Protein AF-A0A2S2PAU2-F1 (afdb_monomer)

Mean predicted aligned error: 10.64 Å

Solvent-accessible surface area (backbone atoms only — not comparable to full-atom values): 7395 Å² total; per-residue (Å²): 113,56,70,79,64,70,45,47,56,55,54,67,67,60,54,50,51,54,51,52,52,52,50,51,52,50,56,54,50,61,76,47,59,89,50,85,44,72,70,48,53,50,52,52,54,53,52,57,58,50,56,79,51,61,80,65,50,59,31,93,59,29,71,77,73,48,85,53,64,68,59,44,52,42,53,50,36,42,70,38,91,85,48,79,45,75,89,88,74,75,67,63,69,61,51,55,55,49,52,52,52,50,53,52,51,51,54,50,50,54,51,52,53,49,52,52,52,51,55,56,55,65,72,77,110

pLDDT: mean 83.62, std 8.56, range [53.59, 95.0]

Sequence (125 aa):
FWRKARIPTKTEQKCVTKLEELYQEWRNLQKSEYRKSATQMEKNTQFVSKLDDLFDVSNANALDLMSNEEDRAFLIAQRQKGRTGSLLGIDQKTYKKEKTIEDRKQATNKRKDRARKEFEASRFT

Radius of gyration: 23.52 Å; Cα contacts (8 Å, |Δi|>4): 57; chains: 1; bounding box: 42×30×81 Å

Foldseek 3Di:
DCVLLVFAFDDPVVLVVLVVVLVVLVVVLVVCVVPPDPVSVVSVVVSVVVVLCSPVRGDPCRLVPDPDPVSNVLSVCCPDPPRNHDDPDGPPVVVVVVVVVVVVVVVVVVVVVVVVVVVVVVVVD

Structure (mmCIF, N/CA/C/O backbone):
data_AF-A0A2S2PAU2-F1
#
_entry.id   AF-A0A2S2PAU2-F1
#
loop_
_atom_site.group_PDB
_atom_site.id
_atom_site.type_symbol
_atom_site.label_atom_id
_atom_site.label_alt_id
_atom_site.label_comp_id
_atom_site.label_asym_id
_atom_site.label_entity_id
_atom_site.label_seq_id
_atom_site.pdbx_PDB_ins_code
_atom_site.Cartn_x
_atom_site.Cartn_y
_atom_site.Cartn_z
_atom_site.occupancy
_atom_site.B_iso_or_equiv
_atom_site.auth_seq_id
_atom_site.auth_comp_id
_atom_site.auth_asym_id
_atom_site.auth_atom_id
_atom_site.pdbx_PDB_model_num
ATOM 1 N N . PHE A 1 1 ? 2.699 7.581 -9.331 1.00 58.62 1 PHE A N 1
ATOM 2 C CA . PHE A 1 1 ? 3.782 7.835 -8.363 1.00 58.62 1 PHE A CA 1
ATOM 3 C C . PHE A 1 1 ? 4.675 6.599 -8.238 1.00 58.62 1 PHE A C 1
ATOM 5 O O . PHE A 1 1 ? 5.706 6.570 -8.887 1.00 58.62 1 PHE A O 1
ATOM 12 N N . TRP A 1 2 ? 4.205 5.521 -7.604 1.00 72.50 2 TRP A N 1
ATOM 13 C CA . TRP A 1 2 ? 4.905 4.232 -7.426 1.00 72.50 2 TRP A CA 1
ATOM 14 C C . TRP A 1 2 ? 5.495 3.589 -8.687 1.00 72.50 2 TRP A C 1
ATOM 16 O O . TRP A 1 2 ? 6.658 3.208 -8.704 1.00 72.50 2 TRP A O 1
ATOM 26 N N . ARG A 1 3 ? 4.732 3.557 -9.788 1.00 70.94 3 ARG A N 1
ATOM 27 C CA . ARG A 1 3 ? 5.203 3.011 -11.073 1.00 70.94 3 ARG A CA 1
ATOM 28 C C . ARG A 1 3 ? 6.421 3.757 -11.638 1.00 70.94 3 ARG A C 1
ATOM 30 O O . ARG A 1 3 ? 7.235 3.150 -12.318 1.00 70.94 3 ARG A O 1
ATOM 37 N N . LYS A 1 4 ? 6.566 5.059 -11.342 1.00 69.56 4 LYS A N 1
ATOM 38 C CA . LYS A 1 4 ? 7.738 5.854 -11.758 1.00 69.56 4 LYS A CA 1
ATOM 39 C C . LYS A 1 4 ? 8.996 5.486 -10.964 1.00 69.56 4 LYS A C 1
ATOM 41 O O . LYS A 1 4 ? 10.090 5.679 -11.470 1.00 69.56 4 LYS A O 1
ATOM 46 N N . ALA A 1 5 ? 8.823 4.938 -9.762 1.00 69.62 5 ALA A N 1
ATOM 47 C CA . ALA A 1 5 ? 9.889 4.426 -8.908 1.00 69.62 5 ALA A CA 1
ATOM 48 C C . ALA A 1 5 ? 10.151 2.924 -9.127 1.00 69.62 5 ALA A C 1
ATOM 50 O O . ALA A 1 5 ? 10.802 2.296 -8.306 1.00 69.62 5 ALA A O 1
ATOM 51 N N . ARG A 1 6 ? 9.590 2.322 -10.192 1.00 75.56 6 ARG A N 1
ATOM 52 C CA . ARG A 1 6 ? 9.703 0.884 -10.521 1.00 75.56 6 ARG A CA 1
ATOM 53 C C . ARG A 1 6 ? 9.251 -0.079 -9.431 1.00 75.56 6 ARG A C 1
ATOM 55 O O . ARG A 1 6 ? 9.480 -1.278 -9.543 1.00 75.56 6 ARG A O 1
ATOM 62 N N . ILE A 1 7 ? 8.563 0.418 -8.412 1.00 81.00 7 ILE A N 1
ATOM 63 C CA . ILE A 1 7 ? 8.024 -0.416 -7.349 1.00 81.00 7 ILE A CA 1
ATOM 64 C C . ILE A 1 7 ? 6.810 -1.151 -7.920 1.00 81.00 7 ILE A C 1
ATOM 66 O O . ILE A 1 7 ? 5.850 -0.492 -8.349 1.00 81.00 7 ILE A O 1
ATOM 70 N N . PRO A 1 8 ? 6.813 -2.497 -7.938 1.00 83.31 8 PRO A N 1
ATOM 71 C CA . PRO A 1 8 ? 5.646 -3.265 -8.331 1.00 83.31 8 PRO A CA 1
ATOM 72 C C . PRO A 1 8 ? 4.478 -2.916 -7.410 1.00 83.31 8 PRO A C 1
ATOM 74 O O . PRO A 1 8 ? 4.569 -3.060 -6.191 1.00 83.31 8 PRO A O 1
ATOM 77 N N . THR A 1 9 ? 3.374 -2.450 -7.986 1.00 86.44 9 THR A N 1
ATOM 78 C CA . THR A 1 9 ? 2.168 -2.099 -7.230 1.00 86.44 9 THR A CA 1
ATOM 79 C C . THR A 1 9 ? 1.134 -3.207 -7.293 1.00 86.44 9 THR A C 1
ATOM 81 O O . THR A 1 9 ? 1.083 -3.984 -8.250 1.00 86.44 9 THR A O 1
ATOM 84 N N . LYS A 1 10 ? 0.247 -3.237 -6.300 1.00 86.56 10 LYS A N 1
ATOM 85 C CA . LYS A 1 10 ? -1.003 -3.994 -6.379 1.00 86.56 10 LYS A CA 1
ATOM 86 C C . LYS A 1 10 ? -1.847 -3.497 -7.561 1.00 86.56 10 LYS A C 1
ATOM 88 O O . LYS A 1 10 ? -1.709 -2.364 -8.027 1.00 86.56 10 LYS A O 1
ATOM 93 N N . THR A 1 11 ? -2.715 -4.372 -8.055 1.00 88.31 11 THR A N 1
ATOM 94 C CA . THR A 1 11 ? -3.745 -4.020 -9.040 1.00 88.31 11 THR A CA 1
ATOM 95 C C . THR A 1 11 ? -4.725 -3.020 -8.438 1.00 88.31 11 THR A C 1
ATOM 97 O O . THR A 1 11 ? -5.029 -3.118 -7.250 1.00 88.31 11 THR A O 1
ATOM 100 N N . GLU A 1 12 ? -5.286 -2.139 -9.261 1.00 88.19 12 GLU A N 1
ATOM 101 C CA . GLU A 1 12 ? -6.273 -1.141 -8.834 1.00 88.19 12 GLU A CA 1
ATOM 102 C C . GLU A 1 12 ? -7.453 -1.763 -8.079 1.00 88.19 12 GLU A C 1
ATOM 104 O O . GLU A 1 12 ? -7.766 -1.315 -6.984 1.00 88.19 12 GLU A O 1
ATOM 109 N N . GLN A 1 13 ? -8.002 -2.875 -8.580 1.00 89.88 13 GLN A N 1
ATOM 110 C CA . GLN A 1 13 ? -9.076 -3.623 -7.915 1.00 89.88 13 GLN A CA 1
ATOM 111 C C . GLN A 1 13 ? -8.723 -3.996 -6.468 1.00 89.88 13 GLN A C 1
ATOM 113 O O . GLN A 1 13 ? -9.476 -3.696 -5.555 1.00 89.88 13 GLN A O 1
ATOM 118 N N . LYS A 1 14 ? -7.532 -4.562 -6.232 1.00 89.56 14 LYS A N 1
ATOM 119 C CA . LYS A 1 14 ? -7.055 -4.889 -4.875 1.00 89.56 14 LYS A CA 1
ATOM 120 C C . LYS A 1 14 ? -6.900 -3.654 -3.985 1.00 89.56 14 LYS A C 1
ATOM 122 O O . LYS A 1 14 ? -7.097 -3.754 -2.778 1.00 89.56 14 LYS A O 1
ATOM 127 N N . CYS A 1 15 ? -6.517 -2.509 -4.550 1.00 89.06 15 CYS A N 1
ATOM 128 C CA . CYS A 1 15 ? -6.447 -1.256 -3.799 1.00 89.06 15 CYS A CA 1
ATOM 129 C C . CYS A 1 15 ? -7.846 -0.751 -3.420 1.00 89.06 15 CYS A C 1
ATOM 131 O O . CYS A 1 15 ? -8.037 -0.317 -2.288 1.00 89.06 15 CYS A O 1
ATOM 133 N N . VAL A 1 16 ? -8.810 -0.845 -4.341 1.00 91.12 16 VAL A N 1
ATOM 134 C CA . VAL A 1 16 ? -10.217 -0.494 -4.101 1.00 91.12 16 VAL A CA 1
ATOM 135 C C . VAL A 1 16 ? -10.812 -1.395 -3.022 1.00 91.12 16 VAL A C 1
ATOM 137 O O . VAL A 1 16 ? -11.297 -0.879 -2.024 1.00 91.12 16 VAL A O 1
ATOM 140 N N . THR A 1 17 ? -10.659 -2.717 -3.138 1.00 93.25 17 THR A N 1
ATOM 141 C CA . THR A 1 17 ? -11.146 -3.669 -2.127 1.00 93.25 17 THR A CA 1
ATOM 142 C C . THR A 1 17 ? -10.560 -3.378 -0.743 1.00 93.25 17 THR A C 1
ATOM 144 O O . THR A 1 17 ? -11.302 -3.317 0.229 1.00 93.25 17 THR A O 1
ATOM 147 N N . LYS A 1 18 ? -9.250 -3.093 -0.643 1.00 90.88 18 LYS A N 1
ATOM 148 C CA . LYS A 1 18 ? -8.611 -2.702 0.630 1.00 90.88 18 LYS A CA 1
ATOM 149 C C . LYS A 1 18 ? -9.267 -1.455 1.242 1.00 90.88 18 LYS A C 1
ATOM 151 O O . LYS A 1 18 ? -9.447 -1.386 2.456 1.00 90.88 18 LYS A O 1
ATOM 156 N N . LEU A 1 19 ? -9.585 -0.453 0.419 1.00 92.56 19 LEU A N 1
ATOM 157 C CA . LEU A 1 19 ? -10.244 0.775 0.872 1.00 92.56 19 LEU A CA 1
ATOM 158 C C . LEU A 1 19 ? -11.684 0.518 1.320 1.00 92.56 19 LEU A C 1
ATOM 160 O O . LEU A 1 19 ? -12.095 1.041 2.353 1.00 92.56 19 LEU A O 1
ATOM 164 N N . GLU A 1 20 ? -12.432 -0.292 0.574 1.00 95.00 20 GLU A N 1
ATOM 165 C CA . GLU A 1 20 ? -13.804 -0.674 0.919 1.00 95.00 20 GLU A CA 1
ATOM 166 C C . GLU A 1 20 ? -13.856 -1.448 2.242 1.00 95.00 20 GLU A C 1
ATOM 168 O O . GLU A 1 20 ? -14.671 -1.130 3.107 1.00 95.00 20 GLU A O 1
ATOM 173 N N . GLU A 1 21 ? -12.950 -2.408 2.442 1.00 93.50 21 GLU A N 1
ATOM 174 C CA . GLU A 1 21 ? -12.825 -3.169 3.690 1.00 93.50 21 GLU A CA 1
ATOM 175 C C . GLU A 1 21 ? -12.515 -2.256 4.884 1.00 93.50 21 GLU A C 1
ATOM 177 O O . GLU A 1 21 ? -13.198 -2.324 5.908 1.00 93.50 21 GLU A O 1
ATOM 182 N N . LEU A 1 22 ? -11.540 -1.349 4.741 1.00 94.19 22 LEU A N 1
ATOM 183 C CA . LEU A 1 22 ? -11.195 -0.377 5.785 1.00 94.19 22 LEU A CA 1
ATOM 184 C C . LEU A 1 22 ? -12.353 0.575 6.093 1.00 94.19 22 LEU A C 1
ATOM 186 O O . LEU A 1 22 ? -12.602 0.892 7.258 1.00 94.19 22 LEU A O 1
ATOM 190 N N . TYR A 1 23 ? -13.082 1.014 5.067 1.00 94.19 23 TYR A N 1
ATOM 191 C CA . TYR A 1 23 ? -14.272 1.834 5.247 1.00 94.19 23 TYR A CA 1
ATOM 192 C C . TYR A 1 23 ? -15.350 1.084 6.033 1.00 94.19 23 TYR A C 1
ATOM 194 O O . TYR A 1 23 ? -15.922 1.642 6.970 1.00 94.19 23 TYR A O 1
ATOM 202 N N . GLN A 1 24 ? -15.614 -0.183 5.708 1.00 94.94 24 GLN A N 1
ATOM 203 C CA . GLN A 1 24 ? -16.602 -0.975 6.442 1.00 94.94 24 GLN A CA 1
ATOM 204 C C . GLN A 1 24 ? -16.179 -1.246 7.886 1.00 94.94 24 GLN A C 1
ATOM 206 O O . GLN A 1 24 ? -17.011 -1.164 8.794 1.00 94.94 24 GLN A O 1
ATOM 211 N N . GLU A 1 25 ? -14.894 -1.509 8.126 1.00 93.50 25 GLU A N 1
ATOM 212 C CA . GLU A 1 25 ? -14.350 -1.637 9.478 1.00 93.50 25 GLU A CA 1
ATOM 213 C C . GLU A 1 25 ? -14.592 -0.352 10.283 1.00 93.50 25 GLU A C 1
ATOM 215 O O . GLU A 1 25 ? -15.190 -0.405 11.360 1.00 93.50 25 GLU A O 1
ATOM 220 N N . TRP A 1 26 ? -14.247 0.809 9.720 1.00 94.19 26 TRP A N 1
ATOM 221 C CA . TRP A 1 26 ? -14.515 2.110 10.336 1.00 94.19 26 TRP A CA 1
ATOM 222 C C . TRP A 1 26 ? -16.004 2.333 10.624 1.00 94.19 26 TRP A C 1
ATOM 224 O O . TRP A 1 26 ? -16.368 2.725 11.733 1.00 94.19 26 TRP A O 1
ATOM 234 N N . ARG A 1 27 ? -16.889 2.038 9.663 1.00 94.81 27 ARG A N 1
ATOM 235 C CA . ARG A 1 27 ? -18.345 2.171 9.842 1.00 94.81 27 ARG A CA 1
ATOM 236 C C . ARG A 1 27 ? -18.873 1.301 10.974 1.00 94.81 27 ARG A C 1
ATOM 238 O O . ARG A 1 27 ? -19.793 1.711 11.680 1.00 94.81 27 ARG A O 1
ATOM 245 N N . ASN A 1 28 ? -18.314 0.110 11.157 1.00 91.44 28 ASN A N 1
ATOM 246 C CA . ASN A 1 28 ? -18.690 -0.771 12.255 1.00 91.44 28 ASN A CA 1
ATOM 247 C C . ASN A 1 28 ? -18.188 -0.248 13.604 1.00 91.44 28 ASN A C 1
ATOM 249 O O . ASN A 1 28 ? -18.947 -0.28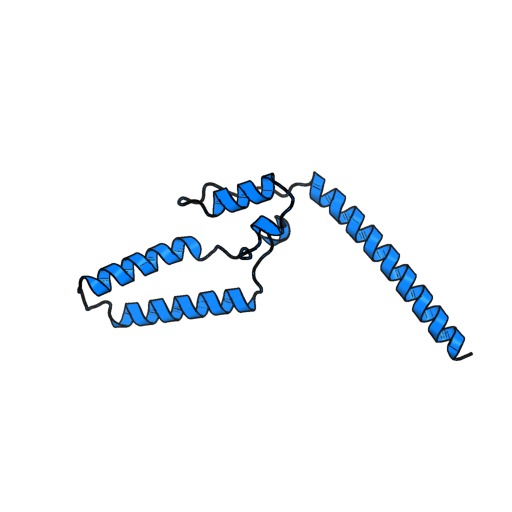4 14.570 1.00 91.44 28 ASN A O 1
ATOM 253 N N . LEU A 1 29 ? -16.968 0.295 13.662 1.00 91.44 29 LEU A N 1
ATOM 254 C CA . LEU A 1 29 ? -16.431 0.930 14.871 1.00 91.44 29 LEU A CA 1
ATOM 255 C C . LEU A 1 29 ? -17.225 2.180 15.262 1.00 91.44 29 LEU A C 1
ATOM 257 O O . LEU A 1 29 ? -17.515 2.380 16.438 1.00 91.44 29 LEU A O 1
ATOM 261 N N . GLN A 1 30 ? -17.649 2.976 14.279 1.00 91.00 30 GLN A N 1
ATOM 262 C CA . GLN A 1 30 ? -18.485 4.155 14.503 1.00 91.00 30 GLN A CA 1
ATOM 263 C C . GLN A 1 30 ? -19.819 3.787 15.174 1.00 91.00 30 GLN A C 1
ATOM 265 O O . GLN A 1 30 ? -20.269 4.463 16.095 1.00 91.00 30 GLN A O 1
ATOM 270 N N . LYS A 1 31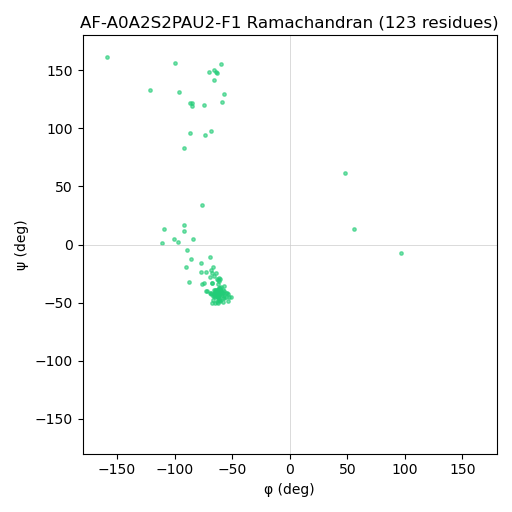 ? -20.445 2.670 14.779 1.00 88.81 31 LYS A N 1
ATOM 271 C CA . LYS A 1 31 ? -21.697 2.196 15.402 1.00 88.81 31 LYS A CA 1
ATOM 272 C C . LYS A 1 31 ? -21.534 1.810 16.872 1.00 88.81 31 LYS A C 1
ATOM 274 O O . LYS A 1 31 ? -22.528 1.792 17.590 1.00 88.81 31 LYS A O 1
ATOM 279 N N . SER A 1 32 ? -20.330 1.455 17.316 1.00 84.69 32 SER A N 1
ATOM 280 C CA . SER A 1 32 ? -20.042 1.059 18.698 1.00 84.69 32 SER A CA 1
ATOM 281 C C . SER A 1 32 ? -19.219 2.094 19.466 1.00 84.69 32 SER A C 1
ATOM 283 O O . SER A 1 32 ? -18.772 1.800 20.573 1.00 84.69 32 SER A O 1
ATOM 285 N N . GLU A 1 33 ? -19.079 3.314 18.938 1.00 82.56 33 GLU A N 1
ATOM 286 C CA . GLU A 1 33 ? -18.285 4.400 19.527 1.00 82.56 33 GLU A CA 1
ATOM 287 C C . GLU A 1 33 ? -18.721 4.755 20.957 1.00 82.56 33 GLU A C 1
ATOM 289 O O . GLU A 1 33 ? -17.889 5.007 21.828 1.00 82.56 33 GLU A O 1
ATOM 294 N N . TYR A 1 34 ? -20.024 4.688 21.241 1.00 82.62 34 TYR A N 1
ATOM 295 C CA . TYR A 1 34 ? -20.566 4.957 22.575 1.00 82.62 34 TYR A CA 1
ATOM 296 C C . TYR A 1 34 ? -20.146 3.915 23.630 1.00 82.62 34 TYR A C 1
ATOM 298 O O . TYR A 1 34 ? -20.224 4.180 24.831 1.00 82.62 34 TYR A O 1
ATOM 306 N N . ARG A 1 35 ? -19.699 2.719 23.217 1.00 81.56 35 ARG A N 1
ATOM 307 C CA . ARG A 1 35 ? -19.313 1.633 24.127 1.00 81.56 35 ARG A CA 1
ATOM 308 C C . ARG A 1 35 ? -17.849 1.785 24.535 1.00 81.56 35 ARG A C 1
ATOM 310 O O . ARG A 1 35 ? -16.958 1.264 23.873 1.00 81.56 35 ARG A O 1
ATOM 317 N N . LYS A 1 36 ? -17.586 2.396 25.692 1.00 82.06 36 LYS A N 1
ATOM 318 C CA . LYS A 1 36 ? -16.229 2.559 26.263 1.00 82.06 36 LYS A CA 1
ATOM 319 C C . LYS A 1 36 ? -15.651 1.288 26.912 1.00 82.06 36 LYS A C 1
ATOM 321 O O . LYS A 1 36 ? -14.950 1.355 27.914 1.00 82.06 36 LYS A O 1
ATOM 326 N N . SER A 1 37 ? -15.968 0.113 26.370 1.00 87.81 37 SER A N 1
ATOM 327 C CA . SER A 1 37 ? -15.379 -1.144 26.850 1.00 87.81 37 SER A CA 1
ATOM 328 C C . SER A 1 37 ? -13.895 -1.226 26.477 1.00 87.81 37 SER A C 1
ATOM 330 O O . SER A 1 37 ? -13.507 -0.737 25.413 1.00 87.81 37 SER A O 1
ATOM 332 N N . ALA A 1 38 ? -13.083 -1.894 27.301 1.00 89.19 38 ALA A N 1
ATOM 333 C CA . ALA A 1 38 ? -11.658 -2.100 27.026 1.00 89.19 38 ALA A CA 1
ATOM 334 C C . ALA A 1 38 ? -11.424 -2.732 25.640 1.00 89.19 38 ALA A C 1
ATOM 336 O O . ALA A 1 38 ? -10.606 -2.249 24.862 1.00 89.19 38 ALA A O 1
ATOM 337 N N . THR A 1 39 ? -12.237 -3.728 25.275 1.00 89.12 39 THR A N 1
ATOM 338 C CA . THR A 1 39 ? -12.188 -4.386 23.962 1.00 89.12 39 THR A CA 1
ATOM 339 C C . THR A 1 39 ? -12.466 -3.426 22.803 1.00 89.12 39 THR A C 1
ATOM 341 O O . THR A 1 39 ? -11.860 -3.545 21.742 1.00 89.12 39 THR A O 1
ATOM 344 N N . GLN A 1 40 ? -13.382 -2.467 22.969 1.00 87.75 40 GLN A N 1
ATOM 345 C CA . GLN A 1 40 ? -13.673 -1.480 21.925 1.00 87.75 40 GLN A CA 1
ATOM 346 C C . GLN A 1 40 ? -12.537 -0.463 21.782 1.00 87.75 40 GLN A C 1
ATOM 348 O O . GLN A 1 40 ? -12.177 -0.110 20.661 1.00 87.75 40 GLN A O 1
ATOM 353 N N . MET A 1 41 ? -11.949 -0.017 22.895 1.00 88.62 41 MET A N 1
ATOM 354 C CA . MET A 1 41 ? -10.781 0.866 22.857 1.00 88.62 41 MET A CA 1
ATOM 355 C C . MET A 1 41 ? -9.596 0.194 22.163 1.00 88.62 41 MET A C 1
ATOM 357 O O . MET A 1 41 ? -8.944 0.820 21.333 1.00 88.62 41 MET A O 1
ATOM 361 N N . GLU A 1 42 ? -9.359 -1.088 22.437 1.00 91.81 42 GLU A N 1
ATOM 362 C CA . GLU A 1 42 ? -8.310 -1.852 21.765 1.00 91.81 42 GLU A CA 1
ATOM 363 C C . GLU A 1 42 ? -8.553 -1.957 20.253 1.00 91.81 42 GLU A C 1
ATOM 365 O O . GLU A 1 42 ? -7.647 -1.685 19.466 1.00 91.81 42 GLU A O 1
ATOM 370 N N . LYS A 1 43 ? -9.792 -2.243 19.828 1.00 90.75 43 LYS A N 1
ATOM 371 C CA . LYS A 1 43 ? -10.168 -2.240 18.404 1.00 90.75 43 LYS A CA 1
ATOM 372 C C . LYS A 1 43 ? -9.942 -0.882 17.740 1.00 90.75 43 LYS A C 1
ATOM 374 O O . LYS A 1 43 ? -9.439 -0.833 16.621 1.00 90.75 43 LYS A O 1
ATOM 379 N N . ASN A 1 44 ? -10.273 0.214 18.422 1.00 89.19 44 ASN A N 1
ATOM 380 C CA . ASN A 1 44 ? -10.038 1.562 17.903 1.00 89.19 44 ASN A CA 1
ATOM 381 C C . ASN A 1 44 ? -8.534 1.831 17.723 1.00 89.19 44 ASN A C 1
ATOM 383 O O . ASN A 1 44 ? -8.123 2.320 16.673 1.00 89.19 44 ASN A O 1
ATOM 387 N N . THR A 1 45 ? -7.705 1.460 18.702 1.00 91.06 45 THR A N 1
ATOM 388 C CA . THR A 1 45 ? -6.241 1.599 18.619 1.00 91.06 45 THR A CA 1
ATOM 389 C C . THR A 1 45 ? -5.655 0.762 17.482 1.00 91.06 45 THR A C 1
ATOM 391 O O . THR A 1 45 ? -4.829 1.252 16.710 1.00 91.06 45 THR A O 1
ATOM 394 N N . GLN A 1 46 ? -6.119 -0.482 17.324 1.00 91.56 46 GLN A N 1
ATOM 395 C CA . GLN A 1 46 ? -5.720 -1.344 16.211 1.00 91.56 46 GLN A CA 1
ATOM 396 C C . GLN A 1 46 ? -6.117 -0.733 14.862 1.00 91.56 46 GLN A C 1
ATOM 398 O O . GLN A 1 46 ? -5.294 -0.690 13.949 1.00 91.56 46 GLN A O 1
ATOM 403 N N . PHE A 1 47 ? -7.331 -0.192 14.736 1.00 92.25 47 PHE A N 1
ATOM 404 C CA . PHE A 1 47 ? -7.770 0.475 13.512 1.00 92.25 47 PHE A CA 1
ATOM 405 C C . PHE A 1 47 ? -6.905 1.691 13.162 1.00 92.25 47 PHE A C 1
ATOM 407 O O . PHE A 1 47 ? -6.479 1.824 12.018 1.00 92.25 47 PHE A O 1
ATOM 414 N N . VAL A 1 48 ? -6.579 2.540 14.142 1.00 89.88 48 VAL A N 1
ATOM 415 C CA . VAL A 1 48 ? -5.687 3.692 13.926 1.00 89.88 48 VAL A CA 1
ATOM 416 C C . VAL A 1 48 ? -4.321 3.233 13.415 1.00 89.88 48 VAL A C 1
ATOM 418 O O . VAL A 1 48 ? -3.824 3.794 12.444 1.00 89.88 48 VAL A O 1
ATOM 421 N N . SER A 1 49 ? -3.754 2.166 13.986 1.00 87.81 49 SER A N 1
ATOM 422 C CA . SER A 1 49 ? -2.468 1.632 13.517 1.00 87.81 49 SER A CA 1
ATOM 423 C C . SER A 1 49 ? -2.510 1.121 12.070 1.00 87.81 49 SER A C 1
ATOM 425 O O . SER A 1 49 ? -1.529 1.255 11.347 1.00 87.81 49 SER A O 1
ATOM 427 N N . LYS A 1 50 ? -3.658 0.614 11.595 1.00 88.06 50 LYS A N 1
ATOM 428 C CA . LYS A 1 50 ? -3.825 0.189 10.193 1.00 88.06 50 LYS A CA 1
ATOM 429 C C . LYS A 1 50 ? -3.782 1.365 9.211 1.00 88.06 50 LYS A C 1
ATOM 431 O O . LYS A 1 50 ? -3.470 1.163 8.036 1.00 88.06 50 LYS A O 1
ATOM 436 N N . LEU A 1 51 ? -4.100 2.586 9.657 1.00 87.19 51 LEU A N 1
ATOM 437 C CA . LEU A 1 51 ? -4.056 3.778 8.803 1.00 87.19 51 LEU A CA 1
ATOM 438 C C . LEU A 1 51 ? -2.622 4.169 8.426 1.00 87.19 51 LEU A C 1
ATOM 440 O O . LEU A 1 51 ? -2.405 4.697 7.330 1.00 87.19 51 LEU A O 1
ATOM 444 N N . ASP A 1 52 ? -1.639 3.843 9.268 1.00 83.00 52 ASP A N 1
ATOM 445 C CA . ASP A 1 52 ? -0.221 4.050 8.956 1.00 83.00 52 ASP A CA 1
ATOM 446 C C . ASP A 1 52 ? 0.205 3.247 7.714 1.00 83.00 52 ASP A C 1
ATOM 448 O O . ASP A 1 52 ? 0.990 3.736 6.894 1.00 83.00 52 ASP A O 1
ATOM 452 N N . ASP A 1 53 ? -0.415 2.085 7.494 1.00 82.81 53 ASP A N 1
ATOM 453 C CA . ASP A 1 53 ? -0.147 1.178 6.373 1.00 82.81 53 ASP A CA 1
ATOM 454 C C . ASP A 1 53 ? -1.126 1.350 5.196 1.00 82.81 53 ASP A C 1
ATOM 456 O O . ASP A 1 53 ? -1.057 0.627 4.191 1.00 82.81 53 ASP A O 1
ATOM 460 N N . LEU A 1 54 ? -2.066 2.302 5.275 1.00 84.00 54 LEU A N 1
ATOM 461 C CA . LEU A 1 54 ? -3.120 2.471 4.267 1.00 84.00 54 LEU A CA 1
ATOM 462 C C . LEU A 1 54 ? -2.532 2.699 2.868 1.00 84.00 54 LEU A C 1
ATOM 464 O O . LEU A 1 54 ? -2.923 2.025 1.911 1.00 84.00 54 LEU A O 1
ATOM 468 N N . PHE A 1 55 ? -1.541 3.584 2.774 1.00 78.31 55 PHE A N 1
ATOM 469 C CA . PHE A 1 55 ? -0.898 3.956 1.515 1.00 78.31 55 PHE A CA 1
ATOM 470 C C . PHE A 1 55 ? 0.220 3.001 1.072 1.00 78.31 55 PHE A C 1
ATOM 472 O O . PHE A 1 55 ? 0.841 3.252 0.036 1.00 78.31 55 PHE A O 1
ATOM 479 N N . ASP A 1 56 ? 0.451 1.884 1.780 1.00 80.06 56 ASP A N 1
ATOM 480 C CA . ASP A 1 56 ? 1.275 0.807 1.231 1.00 80.06 56 ASP A CA 1
ATOM 481 C C . ASP A 1 56 ? 0.504 0.045 0.138 1.00 80.06 56 ASP A C 1
ATOM 483 O O . ASP A 1 56 ? -0.288 -0.882 0.375 1.00 80.06 56 ASP A O 1
ATOM 487 N N . VAL A 1 57 ? 0.741 0.494 -1.093 1.00 82.69 57 VAL A N 1
ATOM 488 C CA . VAL A 1 57 ? 0.209 -0.073 -2.338 1.00 82.69 57 VAL A CA 1
ATOM 489 C C . VAL A 1 57 ? 1.230 -0.952 -3.064 1.00 82.69 57 VAL A C 1
ATOM 491 O O . VAL A 1 57 ? 0.954 -1.423 -4.172 1.00 82.69 57 VAL A O 1
ATOM 494 N N . SER A 1 58 ? 2.404 -1.179 -2.470 1.00 81.31 58 SER A N 1
ATOM 495 C CA . SER A 1 58 ? 3.400 -2.082 -3.041 1.00 81.31 58 SER A CA 1
ATOM 496 C C . SER A 1 58 ? 2.886 -3.526 -3.041 1.00 81.31 58 SER A C 1
ATOM 498 O O . SER A 1 58 ? 2.047 -3.927 -2.228 1.00 81.31 58 SER A O 1
ATOM 500 N N . ASN A 1 59 ? 3.337 -4.316 -4.012 1.00 83.25 59 ASN A N 1
ATOM 501 C CA . ASN A 1 59 ? 3.058 -5.745 -4.063 1.00 83.25 59 ASN A CA 1
ATOM 502 C C . ASN A 1 59 ? 3.689 -6.440 -2.837 1.00 83.25 59 ASN A C 1
ATOM 504 O O . ASN A 1 59 ? 4.749 -6.028 -2.367 1.00 83.25 59 ASN A O 1
ATOM 508 N N . ALA A 1 60 ? 3.062 -7.508 -2.334 1.00 82.94 60 ALA A N 1
ATOM 509 C CA . ALA A 1 60 ? 3.627 -8.325 -1.259 1.00 82.94 60 ALA A CA 1
ATOM 510 C C . ALA A 1 60 ? 5.040 -8.821 -1.619 1.00 82.94 60 ALA A C 1
ATOM 512 O O . ALA A 1 60 ? 5.960 -8.682 -0.820 1.00 82.94 60 ALA A O 1
ATOM 513 N N . ASN A 1 61 ? 5.229 -9.241 -2.874 1.00 84.38 61 ASN A N 1
ATOM 514 C CA . ASN A 1 61 ? 6.506 -9.742 -3.388 1.00 84.38 61 ASN A CA 1
ATOM 515 C C . ASN A 1 61 ? 7.355 -8.628 -4.027 1.00 84.38 61 ASN A C 1
ATOM 517 O O . ASN A 1 61 ? 8.258 -8.908 -4.811 1.00 84.38 61 ASN A O 1
ATOM 521 N N . ALA A 1 62 ? 7.053 -7.347 -3.767 1.00 85.00 62 ALA A N 1
ATOM 522 C CA . ALA A 1 62 ? 7.776 -6.233 -4.388 1.00 85.00 62 ALA A CA 1
ATOM 523 C C . ALA A 1 62 ? 9.284 -6.296 -4.099 1.00 85.00 62 ALA A C 1
ATOM 525 O O . ALA A 1 62 ? 10.075 -6.085 -5.009 1.00 85.00 62 ALA A O 1
ATOM 526 N N . LEU A 1 63 ? 9.678 -6.657 -2.872 1.00 86.25 63 LEU A N 1
ATOM 527 C CA . LEU A 1 63 ? 11.090 -6.772 -2.489 1.00 86.25 63 LEU A CA 1
ATOM 528 C C . LEU A 1 63 ? 11.833 -7.899 -3.218 1.00 86.25 63 LEU A C 1
ATOM 530 O O . LEU A 1 63 ? 13.044 -7.788 -3.386 1.00 86.25 63 LEU A O 1
ATOM 534 N N . ASP A 1 64 ? 11.136 -8.947 -3.651 1.00 86.50 64 ASP A N 1
ATOM 535 C CA . ASP A 1 64 ? 11.741 -10.082 -4.362 1.00 86.50 64 ASP A CA 1
ATOM 536 C C . ASP A 1 64 ? 11.812 -9.826 -5.870 1.00 86.50 64 ASP A C 1
ATOM 538 O O . ASP A 1 64 ? 12.733 -10.264 -6.551 1.00 86.50 64 ASP A O 1
ATOM 542 N N . LEU A 1 65 ? 10.837 -9.083 -6.399 1.00 84.62 65 LEU A N 1
ATOM 543 C CA . LEU A 1 65 ? 10.770 -8.709 -7.812 1.00 84.62 65 LEU A CA 1
ATOM 544 C C . LEU A 1 65 ? 11.733 -7.570 -8.175 1.00 84.62 65 LEU A C 1
ATOM 546 O O . LEU A 1 65 ? 12.076 -7.402 -9.344 1.00 84.62 65 LEU A O 1
ATOM 550 N N . MET A 1 66 ? 12.136 -6.756 -7.200 1.00 85.44 66 MET A N 1
ATOM 551 C CA . MET A 1 66 ? 13.023 -5.615 -7.414 1.00 85.44 66 MET A CA 1
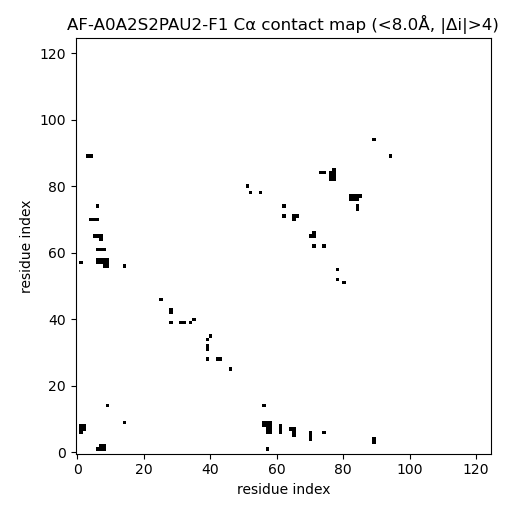ATOM 552 C C . MET A 1 66 ? 14.489 -6.045 -7.344 1.00 85.44 66 MET A C 1
ATOM 554 O O . MET A 1 66 ? 14.951 -6.536 -6.321 1.00 85.44 66 MET A O 1
ATOM 558 N N . SER A 1 67 ? 15.237 -5.800 -8.421 1.00 82.69 67 SER A N 1
ATOM 559 C CA . SER A 1 67 ? 16.677 -6.096 -8.485 1.00 82.69 67 SER A CA 1
ATOM 560 C C . SER A 1 67 ? 17.564 -4.933 -8.026 1.00 82.69 67 SER A C 1
ATOM 562 O O . SER A 1 67 ? 18.732 -5.148 -7.727 1.00 82.69 67 SER A O 1
ATOM 564 N N . ASN A 1 68 ? 17.040 -3.702 -7.996 1.00 82.69 68 ASN A N 1
ATOM 565 C CA . ASN A 1 68 ? 17.799 -2.521 -7.586 1.00 82.69 68 ASN A CA 1
ATOM 566 C C . ASN A 1 68 ? 17.773 -2.364 -6.062 1.00 82.69 68 ASN A C 1
ATOM 568 O O . ASN A 1 68 ? 16.710 -2.182 -5.469 1.00 82.69 68 ASN A O 1
ATOM 572 N N . GLU A 1 69 ? 18.945 -2.407 -5.440 1.00 83.56 69 GLU A N 1
ATOM 573 C CA . GLU A 1 69 ? 19.100 -2.342 -3.990 1.00 83.56 69 GLU A CA 1
ATOM 574 C C . GLU A 1 69 ? 18.715 -0.976 -3.400 1.00 83.56 69 GLU A C 1
ATOM 576 O O . GLU A 1 69 ? 18.114 -0.931 -2.328 1.00 83.56 69 GLU A O 1
ATOM 581 N N . GLU A 1 70 ? 18.935 0.123 -4.130 1.00 80.56 70 GLU A N 1
ATOM 582 C CA . GLU A 1 70 ? 18.509 1.467 -3.707 1.00 80.56 70 GLU A CA 1
ATOM 583 C C . GLU A 1 70 ? 16.979 1.574 -3.638 1.00 80.56 70 GLU A C 1
ATOM 585 O O . GLU A 1 70 ? 16.423 2.042 -2.643 1.00 80.56 70 GLU A O 1
ATOM 590 N N . ASP A 1 71 ? 16.282 1.068 -4.660 1.00 80.81 71 ASP A N 1
ATOM 591 C CA . ASP A 1 71 ? 14.817 1.092 -4.705 1.00 80.81 71 ASP A CA 1
ATOM 592 C C . ASP A 1 71 ? 14.218 0.168 -3.619 1.00 80.81 71 ASP A C 1
ATOM 594 O O . ASP A 1 71 ? 13.169 0.469 -3.039 1.00 80.81 71 ASP A O 1
ATOM 598 N N . ARG A 1 72 ? 14.896 -0.948 -3.294 1.00 86.31 72 ARG A N 1
ATOM 599 C CA . ARG A 1 72 ? 14.517 -1.839 -2.178 1.00 86.31 72 ARG A CA 1
ATOM 600 C C . ARG A 1 72 ? 14.687 -1.147 -0.829 1.00 86.31 72 ARG A C 1
ATOM 602 O O . ARG A 1 72 ? 13.769 -1.188 -0.011 1.00 86.31 72 ARG A O 1
ATOM 609 N N . ALA A 1 73 ? 15.830 -0.500 -0.604 1.00 85.31 73 ALA A N 1
ATOM 610 C CA . ALA A 1 73 ? 16.097 0.256 0.617 1.00 85.31 73 ALA A CA 1
ATOM 611 C C . ALA A 1 73 ? 15.086 1.397 0.795 1.00 85.31 73 ALA A C 1
ATOM 613 O O . ALA A 1 73 ? 14.578 1.604 1.897 1.00 85.31 73 ALA A O 1
ATOM 614 N N . PHE A 1 74 ? 14.715 2.071 -0.297 1.00 82.00 74 PHE A N 1
ATOM 615 C CA . PHE A 1 74 ? 13.661 3.079 -0.292 1.00 82.00 74 PHE A CA 1
ATOM 616 C C . PHE A 1 74 ? 12.307 2.499 0.144 1.00 82.00 74 PHE A C 1
ATOM 618 O O . PHE A 1 74 ? 11.661 3.056 1.033 1.00 82.00 74 PHE A O 1
ATOM 625 N N . LEU A 1 75 ? 11.884 1.364 -0.427 1.00 84.19 75 LEU A N 1
ATOM 626 C CA . LEU A 1 75 ? 10.623 0.717 -0.048 1.00 84.19 75 LEU A CA 1
ATOM 627 C C . LEU A 1 75 ? 10.617 0.295 1.432 1.00 84.19 75 LEU A C 1
ATOM 629 O O . LEU A 1 75 ? 9.599 0.428 2.110 1.00 84.19 75 LEU A O 1
ATOM 633 N N . ILE A 1 76 ? 11.755 -0.168 1.955 1.00 87.06 76 ILE A N 1
ATOM 634 C CA . ILE A 1 76 ? 11.913 -0.484 3.381 1.00 87.06 76 ILE A CA 1
ATOM 635 C C . ILE A 1 76 ? 11.783 0.786 4.231 1.00 87.06 76 ILE A C 1
ATOM 637 O O . ILE A 1 76 ? 10.984 0.805 5.164 1.00 87.06 76 ILE A O 1
ATOM 641 N N . ALA A 1 77 ? 12.503 1.859 3.892 1.00 84.19 77 ALA A N 1
ATOM 642 C CA . ALA A 1 77 ? 12.457 3.136 4.612 1.00 84.19 77 ALA A CA 1
ATOM 643 C C . ALA A 1 77 ? 11.061 3.782 4.597 1.00 84.19 77 ALA A C 1
ATOM 645 O O . ALA A 1 77 ? 10.674 4.492 5.524 1.00 84.19 77 ALA A O 1
ATOM 646 N N . GLN A 1 78 ? 10.279 3.522 3.553 1.00 79.94 78 GLN A N 1
ATOM 647 C CA . GLN A 1 78 ? 8.896 3.964 3.458 1.00 79.94 78 GLN A CA 1
ATOM 648 C C . GLN A 1 78 ? 7.940 3.123 4.325 1.00 79.94 78 GLN A C 1
ATOM 650 O O . GLN A 1 78 ? 6.971 3.666 4.854 1.00 79.94 78 GLN A O 1
ATOM 655 N N . ARG A 1 79 ? 8.198 1.816 4.478 1.00 84.00 79 ARG A N 1
ATOM 656 C CA . ARG A 1 79 ? 7.436 0.916 5.367 1.00 84.00 79 ARG A CA 1
ATOM 657 C C . ARG A 1 79 ? 7.809 1.073 6.846 1.00 84.00 79 ARG A C 1
ATOM 659 O O . ARG A 1 79 ? 7.080 0.600 7.712 1.00 84.00 79 ARG A O 1
ATOM 666 N N . GLN A 1 80 ? 8.934 1.714 7.159 1.00 84.44 80 GLN A N 1
ATOM 667 C CA . GLN A 1 80 ? 9.308 2.016 8.540 1.00 84.44 80 GLN A CA 1
ATOM 668 C C . GLN A 1 80 ? 8.333 3.017 9.177 1.00 84.44 80 GLN A C 1
ATOM 670 O O . GLN A 1 80 ? 7.895 3.987 8.549 1.00 84.44 80 GLN A O 1
ATOM 675 N N . LYS A 1 81 ? 8.020 2.802 10.462 1.00 75.12 81 LYS A N 1
ATOM 676 C CA . LYS A 1 81 ? 7.197 3.730 11.249 1.00 75.12 81 LYS A CA 1
ATOM 677 C C . LYS A 1 81 ? 7.841 5.118 11.257 1.00 75.12 81 LYS A C 1
ATOM 679 O O . LYS A 1 81 ? 9.028 5.244 11.539 1.00 75.12 81 LYS A O 1
ATOM 684 N N . GLY A 1 82 ? 7.051 6.144 10.942 1.00 71.69 82 GLY A N 1
ATOM 685 C CA . GLY A 1 82 ? 7.528 7.523 10.772 1.00 71.69 82 GLY A CA 1
ATOM 686 C C . GLY A 1 82 ? 7.811 7.936 9.321 1.00 71.69 82 GLY A C 1
ATOM 687 O O . GLY A 1 82 ? 8.013 9.122 9.086 1.00 71.69 82 GLY A O 1
ATOM 688 N N . ARG A 1 83 ? 7.754 7.002 8.351 1.00 67.62 83 ARG A N 1
ATOM 689 C CA . ARG A 1 83 ? 7.881 7.247 6.896 1.00 67.62 83 ARG A CA 1
ATOM 690 C C . ARG A 1 83 ? 9.072 8.143 6.532 1.00 67.62 83 ARG A C 1
ATOM 692 O O . ARG A 1 83 ? 8.916 9.209 5.942 1.00 67.62 83 ARG A O 1
ATOM 699 N N . THR A 1 84 ? 10.275 7.683 6.854 1.00 68.00 84 THR A N 1
ATOM 700 C CA . THR A 1 84 ? 11.531 8.421 6.630 1.00 68.00 84 THR A CA 1
ATOM 701 C C . THR A 1 84 ? 11.883 8.573 5.141 1.00 68.00 84 THR A C 1
ATOM 703 O O . THR A 1 84 ? 12.643 9.463 4.765 1.00 68.00 84 THR A O 1
ATOM 706 N N . GLY A 1 85 ? 11.338 7.711 4.274 1.00 64.88 85 GLY A N 1
ATOM 707 C CA . GLY A 1 85 ? 11.559 7.756 2.827 1.00 64.88 85 GLY A CA 1
ATOM 708 C C . GLY A 1 85 ? 10.623 8.726 2.095 1.00 64.88 85 GLY A C 1
ATOM 709 O O . GLY A 1 85 ? 9.406 8.547 2.112 1.00 64.88 85 GLY A O 1
ATOM 710 N N . SER A 1 86 ? 11.189 9.703 1.376 1.00 64.94 86 SER A N 1
ATOM 711 C CA . SER A 1 86 ? 10.464 10.606 0.465 1.00 64.94 86 SER A CA 1
ATOM 712 C C . SER A 1 86 ? 11.011 10.516 -0.9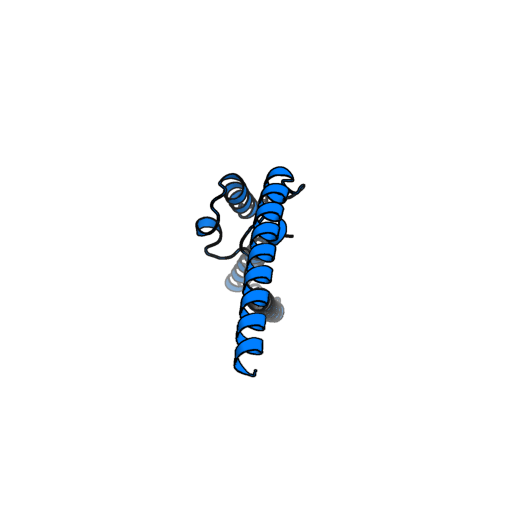64 1.00 64.94 86 SER A C 1
ATOM 714 O O . SER A 1 86 ? 12.220 10.550 -1.185 1.00 64.94 86 SER A O 1
ATOM 716 N N . LEU A 1 87 ? 10.115 10.402 -1.948 1.00 66.31 87 LEU A N 1
ATOM 717 C CA . LEU A 1 87 ? 10.437 10.328 -3.378 1.00 66.31 87 LEU A CA 1
ATOM 718 C C . LEU A 1 87 ? 10.430 11.750 -3.969 1.00 66.31 87 LEU A C 1
ATOM 720 O O . LEU A 1 87 ? 9.424 12.199 -4.517 1.00 66.31 87 LEU A O 1
ATOM 724 N N . LEU A 1 88 ? 11.543 12.475 -3.828 1.00 61.91 88 LEU A N 1
ATOM 725 C CA . LEU A 1 88 ? 11.689 13.857 -4.321 1.00 61.91 88 LEU A CA 1
ATOM 726 C C . LEU A 1 88 ? 12.207 13.963 -5.773 1.00 61.91 88 LEU A C 1
ATOM 728 O O . LEU A 1 88 ? 12.234 15.061 -6.322 1.00 61.91 88 LEU A O 1
ATOM 732 N N . GLY A 1 89 ? 12.568 12.856 -6.439 1.00 63.00 89 GLY A N 1
ATOM 733 C CA . GLY A 1 89 ? 13.099 12.893 -7.809 1.00 63.00 89 GLY A CA 1
ATOM 734 C C . GLY A 1 89 ? 12.982 11.578 -8.584 1.00 63.00 89 GLY A C 1
ATOM 735 O O . GLY A 1 89 ? 12.789 10.513 -8.006 1.00 63.00 89 GLY A O 1
ATOM 736 N N . ILE A 1 90 ? 13.083 11.665 -9.915 1.00 64.06 90 ILE A N 1
ATOM 737 C CA . ILE A 1 90 ? 13.186 10.511 -10.824 1.00 64.06 90 ILE A CA 1
ATOM 738 C C . ILE A 1 90 ? 14.670 10.293 -11.128 1.00 64.06 90 ILE A C 1
ATOM 740 O O . ILE A 1 90 ? 15.347 11.239 -11.535 1.00 64.06 90 ILE A O 1
ATOM 744 N N . ASP A 1 91 ? 15.171 9.061 -11.010 1.00 71.50 91 ASP A N 1
ATOM 745 C CA . ASP A 1 91 ? 16.522 8.739 -11.480 1.00 71.50 91 ASP A CA 1
ATOM 746 C C . ASP A 1 91 ? 16.594 8.795 -13.018 1.00 71.50 91 ASP A C 1
ATOM 748 O O . ASP A 1 91 ? 16.244 7.862 -13.754 1.00 71.50 91 ASP A O 1
ATOM 752 N N . GLN A 1 92 ? 17.079 9.935 -13.510 1.00 72.94 92 GLN A N 1
ATOM 753 C CA . GLN A 1 92 ? 17.184 10.243 -14.928 1.00 72.94 92 GLN A CA 1
ATOM 754 C C . GLN A 1 92 ? 18.132 9.295 -15.675 1.00 72.94 92 GLN A C 1
ATOM 756 O O . GLN A 1 92 ? 17.931 9.058 -16.873 1.00 72.94 92 GLN A O 1
ATOM 761 N N . LYS A 1 93 ? 19.166 8.756 -15.007 1.00 77.19 93 LYS A N 1
ATOM 762 C CA . LYS A 1 93 ? 20.129 7.847 -15.648 1.00 77.19 93 LYS A CA 1
ATOM 763 C C . LYS A 1 93 ? 19.441 6.546 -16.016 1.00 77.19 93 LYS A C 1
ATOM 765 O O . LYS A 1 93 ? 19.518 6.120 -17.172 1.00 77.19 93 LYS A O 1
ATOM 770 N N . THR A 1 94 ? 18.733 5.943 -15.069 1.00 71.94 94 THR A N 1
ATOM 771 C CA . THR A 1 94 ? 18.090 4.659 -15.336 1.00 71.94 94 THR A CA 1
ATOM 772 C C . THR A 1 94 ? 16.854 4.827 -16.221 1.00 71.94 94 THR A C 1
ATOM 774 O O . THR A 1 94 ? 16.644 4.014 -17.117 1.00 71.94 94 THR A O 1
ATOM 777 N N . TYR A 1 95 ? 16.115 5.940 -16.100 1.00 78.12 95 TYR A N 1
ATOM 778 C CA . TYR A 1 95 ? 15.014 6.260 -17.022 1.00 78.12 95 TYR A CA 1
ATOM 779 C C . TYR A 1 95 ? 15.457 6.280 -18.499 1.00 78.12 95 TYR A C 1
ATOM 781 O O . TYR A 1 95 ? 14.797 5.700 -19.362 1.00 78.12 95 TYR A O 1
ATOM 789 N N . LYS A 1 96 ? 16.603 6.905 -18.812 1.00 83.62 96 LYS A N 1
ATOM 790 C CA . LYS A 1 96 ? 17.137 6.946 -20.189 1.00 83.62 96 LYS A CA 1
ATOM 791 C C . LYS A 1 96 ? 17.520 5.555 -20.712 1.00 83.62 96 LYS A C 1
ATOM 793 O O . LYS A 1 96 ? 17.259 5.251 -21.880 1.00 83.62 96 LYS A O 1
ATOM 798 N N . LYS A 1 97 ? 18.126 4.713 -19.865 1.00 82.81 97 LYS A N 1
ATOM 799 C CA . LYS A 1 97 ? 18.505 3.337 -20.232 1.00 82.81 97 LYS A CA 1
ATOM 800 C C . LYS A 1 97 ? 17.277 2.503 -20.590 1.00 82.81 97 LYS A C 1
ATOM 802 O O . LYS A 1 97 ? 17.254 1.885 -21.649 1.00 82.81 97 LYS A O 1
ATOM 807 N N . GLU A 1 98 ? 16.242 2.542 -19.758 1.00 78.88 98 GLU A N 1
ATOM 808 C CA . GLU A 1 98 ? 15.004 1.793 -19.996 1.00 78.88 98 GLU A CA 1
ATOM 809 C C . GLU A 1 98 ? 14.258 2.272 -21.227 1.00 78.88 98 GLU A C 1
ATOM 811 O O . GLU A 1 98 ? 13.848 1.448 -22.038 1.00 78.88 98 GLU A O 1
ATOM 816 N N . LYS A 1 99 ? 14.152 3.591 -21.421 1.00 85.25 99 LYS A N 1
ATOM 817 C CA . LYS A 1 99 ? 13.528 4.148 -22.623 1.00 85.25 99 LYS A CA 1
ATOM 818 C C . LYS A 1 99 ? 14.203 3.621 -23.892 1.00 85.25 99 LYS A C 1
ATOM 820 O O . LYS A 1 99 ? 13.528 3.205 -24.823 1.00 85.25 99 LYS A O 1
ATOM 825 N N . THR A 1 100 ? 15.532 3.534 -23.884 1.00 88.06 100 THR A N 1
ATOM 826 C CA . THR A 1 100 ? 16.290 2.970 -25.011 1.00 88.06 100 THR A CA 1
ATOM 827 C C . THR A 1 100 ? 15.982 1.482 -25.232 1.00 88.06 100 THR A C 1
ATOM 829 O O . THR A 1 100 ? 15.893 1.033 -26.375 1.00 88.06 100 THR A O 1
ATOM 832 N N . ILE A 1 101 ? 15.827 0.697 -24.160 1.00 86.62 101 ILE A N 1
ATOM 833 C CA . ILE A 1 101 ? 15.467 -0.729 -24.240 1.00 86.62 101 ILE A CA 1
ATOM 834 C C . ILE A 1 101 ? 14.038 -0.897 -24.779 1.00 86.62 101 ILE A C 1
ATOM 836 O O . ILE A 1 101 ? 13.811 -1.723 -25.666 1.00 86.62 101 ILE A O 1
ATOM 840 N N . GLU A 1 102 ? 13.098 -0.091 -24.291 1.00 88.94 102 GLU A N 1
ATOM 841 C CA . GLU A 1 102 ? 11.699 -0.075 -24.724 1.00 88.94 102 GLU A CA 1
ATOM 842 C C . GLU A 1 102 ? 11.586 0.290 -26.211 1.00 88.94 102 GLU A C 1
ATOM 844 O O . GLU A 1 102 ? 10.960 -0.440 -26.980 1.00 88.94 102 GLU A O 1
ATOM 849 N N . ASP A 1 103 ? 12.278 1.346 -26.651 1.00 91.38 103 ASP A N 1
ATOM 850 C CA . ASP A 1 103 ? 12.300 1.784 -28.051 1.00 91.38 103 ASP A CA 1
ATOM 851 C C . ASP A 1 103 ? 12.837 0.673 -28.973 1.00 91.38 103 ASP A C 1
ATOM 853 O O . ASP A 1 103 ? 12.267 0.390 -30.034 1.00 91.38 103 ASP A O 1
ATOM 857 N N . ARG A 1 104 ? 13.896 -0.033 -28.548 1.00 91.00 104 ARG A N 1
ATOM 858 C CA . ARG A 1 104 ? 14.442 -1.190 -29.283 1.00 91.00 104 ARG A CA 1
ATOM 859 C C . ARG A 1 104 ? 13.441 -2.340 -29.370 1.00 91.00 104 ARG A C 1
ATOM 861 O O . ARG A 1 104 ? 13.306 -2.943 -30.440 1.00 91.00 104 ARG A O 1
ATOM 868 N N . LYS A 1 105 ? 12.734 -2.640 -28.277 1.00 91.38 105 LYS A N 1
ATOM 869 C CA . LYS A 1 105 ? 11.712 -3.697 -28.216 1.00 91.38 105 LYS A CA 1
ATOM 870 C C . LYS A 1 105 ? 10.512 -3.370 -29.108 1.00 91.38 105 LYS A C 1
ATOM 872 O O . LYS A 1 105 ? 10.045 -4.224 -29.859 1.00 91.38 105 LYS A O 1
ATOM 877 N N . GLN A 1 106 ? 10.055 -2.119 -29.102 1.00 90.31 106 GLN A N 1
ATOM 878 C CA . GLN A 1 106 ? 8.983 -1.663 -29.988 1.00 90.31 106 GLN A CA 1
ATOM 879 C C . GLN A 1 106 ? 9.397 -1.721 -31.459 1.00 90.31 106 GLN A C 1
ATOM 881 O O . GLN A 1 106 ? 8.617 -2.176 -32.296 1.00 90.31 106 GLN A O 1
ATOM 886 N N . ALA A 1 107 ? 10.625 -1.315 -31.790 1.00 91.06 107 ALA A N 1
ATOM 887 C CA . ALA A 1 107 ? 11.136 -1.403 -33.155 1.00 91.06 107 ALA A CA 1
ATOM 888 C C . ALA A 1 107 ? 11.201 -2.857 -33.653 1.00 91.06 107 ALA A C 1
ATOM 890 O O . ALA A 1 107 ? 10.835 -3.137 -34.795 1.00 91.06 107 ALA A O 1
ATOM 891 N N . THR A 1 108 ? 11.620 -3.796 -32.801 1.00 91.12 108 THR A N 1
ATOM 892 C CA . THR A 1 108 ? 11.636 -5.226 -33.149 1.00 91.12 108 THR A CA 1
ATOM 893 C C . THR A 1 108 ? 10.233 -5.806 -33.293 1.00 91.12 108 THR A C 1
ATOM 895 O O . THR A 1 108 ? 9.989 -6.521 -34.263 1.00 91.12 108 THR A O 1
ATOM 898 N N . ASN A 1 109 ? 9.296 -5.463 -32.407 1.00 90.69 109 ASN A N 1
ATOM 899 C CA . ASN A 1 109 ? 7.900 -5.892 -32.539 1.00 90.69 109 ASN A CA 1
ATOM 900 C C . ASN A 1 109 ? 7.263 -5.366 -33.831 1.00 90.69 109 ASN A C 1
ATOM 902 O O . ASN A 1 109 ? 6.709 -6.153 -34.590 1.00 90.69 109 ASN A O 1
ATOM 906 N N . LYS A 1 110 ? 7.452 -4.082 -34.161 1.00 91.69 110 LYS A N 1
ATOM 907 C CA . LYS A 1 110 ? 6.962 -3.503 -35.425 1.00 91.69 110 LYS A CA 1
ATOM 908 C C . L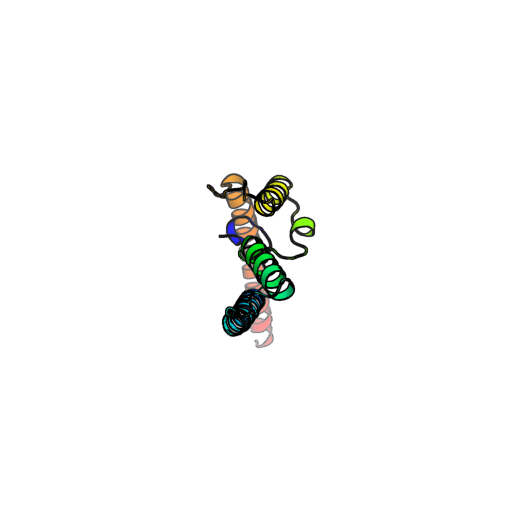YS A 1 110 ? 7.522 -4.219 -36.656 1.00 91.69 110 LYS A C 1
ATOM 910 O O . LYS A 1 110 ? 6.794 -4.432 -37.622 1.00 91.69 110 LYS A O 1
ATOM 915 N N . ARG A 1 111 ? 8.805 -4.607 -36.633 1.00 89.06 111 ARG A N 1
ATOM 916 C CA . ARG A 1 111 ? 9.419 -5.398 -37.717 1.00 89.06 111 ARG A CA 1
ATOM 917 C C . ARG A 1 111 ? 8.774 -6.778 -37.848 1.00 89.06 111 ARG A C 1
ATOM 919 O O . ARG A 1 111 ? 8.479 -7.192 -38.963 1.00 89.06 111 ARG A O 1
ATOM 926 N N . LYS A 1 112 ? 8.525 -7.465 -36.728 1.00 90.12 112 LYS A N 1
ATOM 927 C CA . LYS A 1 112 ? 7.848 -8.772 -36.716 1.00 90.12 112 LYS A CA 1
ATOM 928 C C . LYS A 1 112 ? 6.407 -8.677 -37.217 1.00 90.12 112 LYS A C 1
ATOM 930 O O . LYS A 1 112 ? 6.008 -9.493 -38.039 1.00 90.12 112 LYS A O 1
ATOM 935 N N . ASP A 1 113 ? 5.660 -7.668 -36.779 1.00 90.56 113 ASP A N 1
ATOM 936 C CA . ASP A 1 113 ? 4.277 -7.449 -37.214 1.00 90.56 113 ASP A CA 1
ATOM 937 C C . ASP A 1 113 ? 4.198 -7.156 -38.713 1.00 90.56 113 ASP A C 1
ATOM 939 O O . ASP A 1 113 ? 3.311 -7.662 -39.397 1.00 90.56 113 ASP A O 1
ATOM 943 N N . ARG A 1 114 ? 5.151 -6.379 -39.245 1.00 88.94 114 ARG A N 1
ATOM 944 C CA . ARG A 1 114 ? 5.252 -6.123 -40.685 1.00 88.94 114 ARG A CA 1
ATOM 945 C C . ARG A 1 114 ? 5.530 -7.407 -41.468 1.00 88.94 114 ARG A C 1
ATOM 947 O O . ARG A 1 114 ? 4.789 -7.700 -42.397 1.00 88.94 114 ARG A O 1
ATOM 954 N N . ALA A 1 115 ? 6.523 -8.192 -41.050 1.00 87.38 115 ALA A N 1
ATOM 955 C CA . ALA A 1 115 ? 6.843 -9.467 -41.694 1.00 87.38 115 ALA A CA 1
ATOM 956 C C . ALA A 1 115 ? 5.663 -10.454 -41.650 1.00 87.38 115 ALA A C 1
ATOM 958 O O . ALA A 1 115 ? 5.404 -11.161 -42.619 1.00 87.38 115 ALA A O 1
ATOM 959 N N . ARG A 1 116 ? 4.906 -10.475 -40.545 1.00 88.31 116 ARG A N 1
ATOM 960 C CA . ARG A 1 116 ? 3.709 -11.311 -40.404 1.00 88.31 116 ARG A CA 1
ATOM 961 C C . ARG A 1 116 ? 2.597 -10.893 -41.368 1.00 88.31 116 ARG A C 1
ATOM 963 O O . ARG A 1 116 ? 2.013 -11.755 -42.013 1.00 88.31 116 ARG A O 1
ATOM 970 N N . LYS A 1 117 ? 2.346 -9.586 -41.503 1.00 88.38 117 LYS A N 1
ATOM 971 C CA . LYS A 1 117 ? 1.368 -9.046 -42.462 1.00 88.38 117 LYS A CA 1
ATOM 972 C C . LYS A 1 117 ? 1.770 -9.304 -43.912 1.00 88.38 117 LYS A C 1
ATOM 974 O O . LYS A 1 117 ? 0.914 -9.639 -44.718 1.00 88.38 117 LYS A O 1
ATOM 979 N N . GLU A 1 118 ? 3.054 -9.163 -44.238 1.00 87.38 118 GLU A N 1
ATOM 980 C CA . GLU A 1 118 ? 3.584 -9.463 -45.575 1.00 87.38 118 GLU A CA 1
ATOM 981 C C . GLU A 1 118 ? 3.442 -10.961 -45.900 1.00 87.38 118 GLU A C 1
ATOM 983 O O . GLU A 1 118 ? 2.982 -11.307 -46.982 1.00 87.38 118 GLU A O 1
ATOM 988 N N . PHE A 1 119 ? 3.731 -11.853 -44.945 1.00 85.44 119 PHE A N 1
ATOM 989 C CA . PHE A 1 119 ? 3.516 -13.295 -45.104 1.00 85.44 119 PHE A CA 1
ATOM 990 C C . PHE A 1 119 ? 2.035 -13.670 -45.276 1.00 85.44 119 PHE A C 1
ATOM 992 O O . PHE A 1 119 ? 1.707 -14.510 -46.110 1.00 85.44 119 PHE A O 1
ATOM 999 N N . GLU A 1 120 ? 1.134 -13.057 -44.502 1.00 83.44 120 GLU A N 1
ATOM 1000 C CA . GLU A 1 120 ? -0.311 -13.269 -44.645 1.00 83.44 120 GLU A CA 1
ATOM 1001 C C . GLU A 1 120 ? -0.827 -12.758 -45.997 1.00 83.44 120 GLU A C 1
ATOM 1003 O O . GLU A 1 120 ? -1.588 -13.468 -46.646 1.00 83.44 120 GLU A O 1
ATOM 1008 N N . ALA A 1 121 ? -0.373 -11.590 -46.464 1.00 81.31 121 ALA A N 1
ATOM 1009 C CA . ALA A 1 121 ? -0.757 -11.038 -47.765 1.00 81.31 121 ALA A CA 1
ATOM 1010 C C . ALA A 1 121 ? -0.309 -11.928 -48.938 1.00 81.31 121 ALA A C 1
ATOM 1012 O O . ALA A 1 121 ? -1.105 -12.189 -49.836 1.00 81.31 121 ALA A O 1
ATOM 1013 N N . SER A 1 122 ? 0.913 -12.469 -48.887 1.00 77.12 122 SER A N 1
ATOM 1014 C CA . SER A 1 122 ? 1.433 -13.401 -49.900 1.00 77.12 122 SER A CA 1
ATOM 1015 C C . SER A 1 122 ? 0.752 -14.775 -49.894 1.00 77.12 122 SER A C 1
ATOM 1017 O O . SER A 1 122 ? 0.991 -15.577 -50.788 1.00 77.12 122 SER A O 1
ATOM 1019 N N . ARG A 1 123 ? -0.068 -15.086 -48.880 1.00 74.94 123 ARG A N 1
ATOM 1020 C CA . ARG A 1 123 ? -0.820 -16.349 -48.785 1.00 74.94 123 ARG A CA 1
ATOM 1021 C C . ARG A 1 123 ? -2.159 -16.315 -49.526 1.00 74.94 123 ARG A C 1
ATOM 1023 O O . ARG A 1 123 ? -2.787 -17.363 -49.661 1.00 74.94 123 ARG A O 1
ATOM 1030 N N . PHE A 1 124 ? -2.605 -15.126 -49.931 1.00 66.31 124 PHE A N 1
ATOM 1031 C CA . PHE A 1 124 ? -3.862 -14.887 -50.649 1.00 66.31 124 PHE A CA 1
ATOM 1032 C C . PHE A 1 124 ? -3.654 -14.445 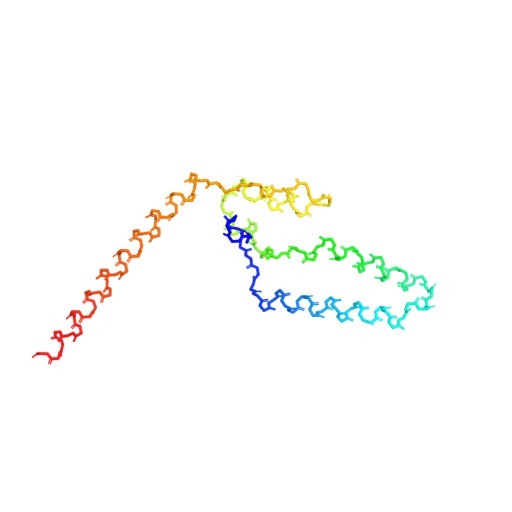-52.111 1.00 66.31 124 PHE A C 1
ATOM 1034 O O . PHE A 1 124 ? -4.637 -14.195 -52.805 1.00 66.31 124 PHE A O 1
ATOM 1041 N N . THR A 1 125 ? -2.401 -14.359 -52.565 1.00 53.59 125 THR A N 1
ATOM 1042 C CA . THR A 1 125 ? -1.980 -14.192 -53.970 1.00 53.59 125 THR A CA 1
ATOM 1043 C C . THR A 1 125 ? -1.456 -15.504 -54.517 1.00 53.59 125 THR A C 1
ATOM 1045 O O . THR A 1 125 ? -1.821 -15.850 -55.658 1.00 53.59 125 THR A O 1
#

Secondary structure (DSSP, 8-state):
-GGGGTPPBPPHHHHHHHHHHHHHHHHHHHHTTT---HHHHHHHHHHHHHHHTTT--B-TTHHHH---HHHHHHHHHHHSTT---------HHHHHHHHHHHHHHHHHHHHHHHHHHHHHHTT--

Organism: Schizaphis graminum (NCBI:txid13262)

=== Feature glossary ===
Legend for the data blocks above and below:

— What the protein is —

Sequence gives the chain of amino acids in standard one-letter code (A=alanine, C=cysteine, …, Y=tyrosine), read N→C. It is the only feature that is directly encoded by the gene; all structural features are derived from the folded form of this sequence.

The annotation block draws on four external resources. InterPro: which protein families and domains the sequence belongs to. GO: standardized terms for what the protein does, what process it participates in, and where in the cell it acts. CATH: which structural fold it has in the CATH hierarchy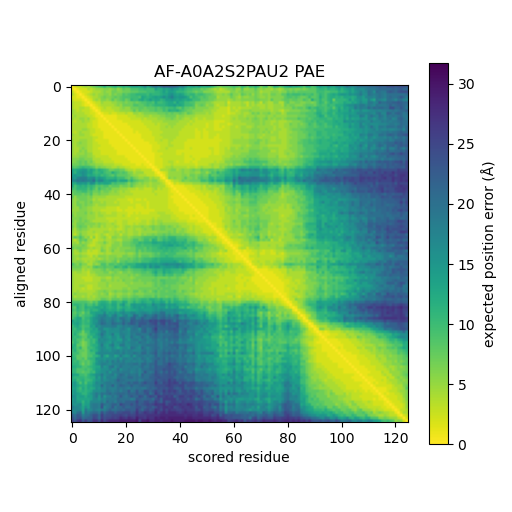. Organism: the species of origin.

— Where its atoms are —

Atomic coordinates in PDBx/mmCIF format — the same representation the Protein Data Bank distributes. Each line of the _atom_site loop places one backbone atom in Cartesian space (units: ångströms, origin: arbitrary).

Six rendered views show the 3D structure from the faces of a cube — i.e. along ±x, ±y, ±z. Rendering representation is drawn randomly per protein from cartoon (secondary-structure ribbons), sticks (backbone bonds), or molecular surface; coloring is either N→C rainbow (blue at the N-terminus through red at the C-terminus) or one color per chain.

— Local backbone conformation —

DSSP 8-state secondary structure assigns each residue one of H (α-helix), G (3₁₀-helix), I (π-helix), E (extended β-strand), B (isolated β-bridge), T (hydrogen-bonded turn), S (bend), or '-' (coil). The assignment is computed from backbone hydrogen-bond geometry via the Kabsch–Sander algorithm.

P-SEA three-state annotation labels each residue as helix, strand, or coil based purely on the geometry of the Cα trace. It serves as a fallback when the full backbone (and thus DSSP) is unavailable.

φ (phi) and ψ (psi) are the two rotatable backbone dihedrals per residue: φ is the C(i-1)–N–Cα–C torsion, ψ is the N–Cα–C–N(i+1) torsion, both in degrees on (−180°, 180°]. α-helical residues cluster near (−60°, −45°); β-strand residues near (−120°, +130°). A Ramachandran plot is simply a scatter of (φ, ψ) for every residue.

— Global shape and packing —

Radius of gyration (Rg) is the root-mean-square distance of Cα atoms from their centroid — a single number for overall size and compactness. A globular domain of N residues has Rg ≈ 2.2·N^0.38 Å; an extended or disordered chain has a much larger Rg. The Cα contact count is the number of residue pairs whose Cα atoms are within 8 Å and are more than four positions apart in sequence — a standard proxy for tertiary packing density. The bounding box is the smallest axis-aligned box enclosing all Cα atoms.

Accessible surface area quantifies burial. A residue with SASA near zero is packed into the hydrophobic core; one with SASA >100 Å² sits on the surface. Computed here via the Shrake–Rupley numerical algorithm with a 1.4 Å probe.

The contact map is a binary N×N matrix image: pixel (i, j) is dark where Cα_i and Cα_j are within 8 Å and |i−j|>4. Because the |i−j|>4 filter removes local helical contacts, off-diagonal stripes parallel to the main diagonal indicate parallel β-sheets; stripes perpendicular to it indicate antiparallel β-sheets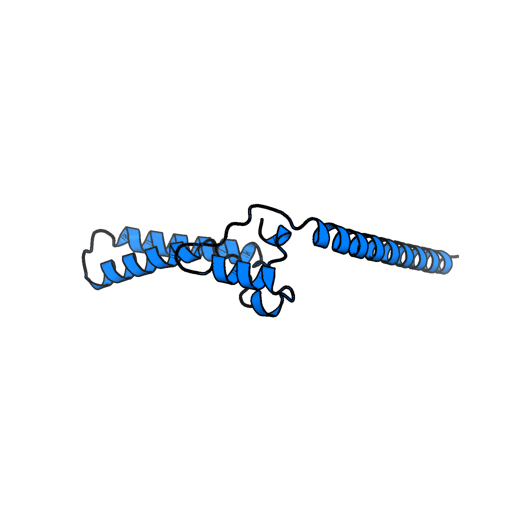. The Ramachandran plot scatters every residue's (φ, ψ) pair against the sterically allowed regions. The PAE heatmap renders the predicted-aligned-error matrix.

— Structural neighborhood —

A 3Di character summarizes, for each residue, the relative orientation of the Cα frame of its nearest spatial neighbor. Because it encodes fold topology rather than chemistry, 3Di alignments detect remote structural similarity that sequence alignment misses.

Structural nearest neighbors (via Foldseek easy-search vs the PDB). Reported per hit: target PDB id, E-value, and alignment TM-score. A TM-score above ~0.5 is the conventional threshold for 'same fold'.

— Confidence and disorder —

For AlphaFold models, the B-factor field carries pLDDT — the model's own estimate of local accuracy on a 0–100 scale. Regions with pLDDT<50 should be treated as essentially unmodeled; they often correspond to intrinsically disordered segments.

B-factor (Debye–Waller factor) reflects atomic displacement in the crystal lattice. It is an experimental observable (units Å²), not a prediction; low values mean the atom is pinned down, high values mean it moves or is heterogeneous across the crystal.

Predicted Aligned Error (PAE) is an AlphaFold confidence matrix: entry (i, j) is the expected error in the position of residue j, in ångströms, when the prediction is superimposed on the true structure at residue i. Low PAE within a block of r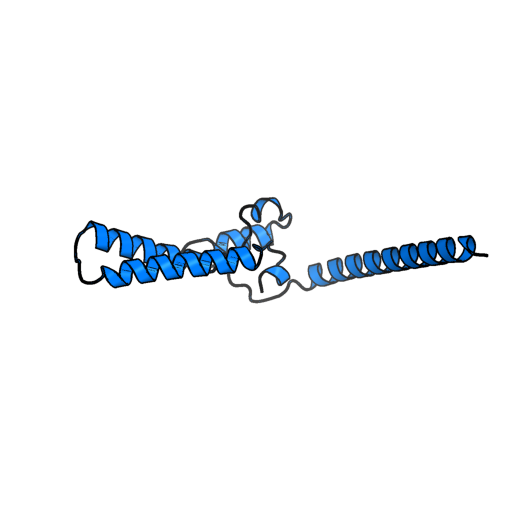esidues means that block is internally rigid and well-predicted; high PAE between two blocks means their relative placement is uncertain even if each block individually is confident.